Protein AF-A0A447P511-F1 (afdb_monomer)

Foldseek 3Di:
DPPVVVVVLVVLLVVLVPDDPVVCLVPVVSLLVNLVSCVVVVVLVVSVVSLVVSVVPNPDDDDLQSQLLSLLSNLSSCVVVVNLPSSLVSLVSSCVRHDPVPLPSVLSSLQSNLSSCVVVVVPVVSVVSVVVNVVVPDDD

InterPro domains:
  IPR011990 Tetratricopeptide-like helical domain superfamily [G3DSA:1.25.40.10] (55-140)
  IPR011990 Tetratricopeptide-like helical domain superfamily [SSF48452] (61-137)
  IPR041617 MalT-like TPR region [PF17874] (68-136)

pLDDT: mean 86.09, std 13.99, range [44.69, 98.31]

Sequence (140 aa):
MGLFNHSELALLEESLKALPWESLLENPRLVLLQAWLMQSQHRYSEVNTLLARAEQEIKGVMDGTLHAEFNALRAQVAINDGNPEEAERLAKLALDELPLAWFYSRIVATSVHGEVLHCKGDLSQSLSLMQQTEQMGAPS

Structure (mmCIF, N/CA/C/O backbone):
data_AF-A0A447P511-F1
#
_entry.id   AF-A0A447P511-F1
#
loop_
_atom_site.group_PDB
_atom_site.id
_atom_site.type_symbol
_atom_site.label_atom_id
_atom_site.label_alt_id
_atom_site.label_comp_id
_atom_site.label_asym_id
_atom_site.label_entity_id
_atom_site.label_seq_id
_atom_site.pdbx_PDB_ins_code
_atom_site.Cartn_x
_atom_site.Cartn_y
_atom_site.Cartn_z
_atom_site.occupancy
_atom_site.B_iso_or_equiv
_atom_site.auth_seq_id
_atom_site.auth_comp_id
_atom_site.auth_asym_id
_atom_site.auth_atom_id
_atom_site.pdbx_PDB_model_num
ATOM 1 N N . MET A 1 1 ? -0.824 29.799 -3.946 1.00 45.78 1 MET A N 1
ATOM 2 C CA . MET A 1 1 ? -1.650 28.571 -3.960 1.00 45.78 1 MET A CA 1
ATOM 3 C C . MET A 1 1 ? -1.021 27.369 -3.236 1.00 45.78 1 MET A C 1
ATOM 5 O O . MET A 1 1 ? -1.728 26.396 -3.047 1.00 45.78 1 MET A O 1
ATOM 9 N N . GLY A 1 2 ? 0.248 27.398 -2.790 1.00 51.25 2 GLY A N 1
ATOM 10 C CA . GLY A 1 2 ? 0.885 26.232 -2.137 1.00 51.25 2 GLY A CA 1
ATOM 11 C C . GLY A 1 2 ? 0.647 26.067 -0.626 1.00 51.25 2 GLY A C 1
ATOM 12 O O . GLY A 1 2 ? 0.730 24.952 -0.127 1.00 51.25 2 GLY A O 1
ATOM 13 N N . LEU A 1 3 ? 0.321 27.142 0.107 1.00 44.69 3 LEU 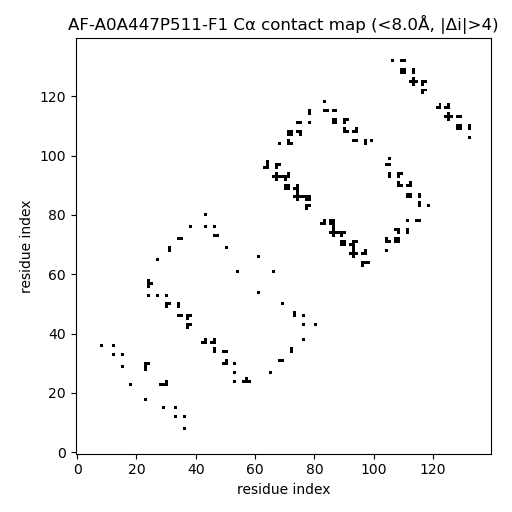A N 1
ATOM 14 C CA . LEU A 1 3 ? 0.162 27.071 1.570 1.00 44.69 3 LEU A CA 1
ATOM 15 C C . LEU A 1 3 ? -1.100 26.307 2.007 1.00 44.69 3 LEU A C 1
ATOM 17 O O . LEU A 1 3 ? -1.064 25.607 3.009 1.00 44.69 3 LEU A O 1
ATOM 21 N N . PHE A 1 4 ? -2.191 26.432 1.243 1.00 48.44 4 PHE A N 1
ATOM 22 C CA . PHE A 1 4 ? -3.500 25.871 1.601 1.00 48.44 4 PHE A CA 1
ATOM 23 C C . PHE A 1 4 ? -3.510 24.333 1.527 1.00 48.44 4 PHE A C 1
ATOM 25 O O . PHE A 1 4 ? -3.971 23.672 2.452 1.00 48.44 4 PHE A O 1
ATOM 32 N N . ASN A 1 5 ? -2.888 23.762 0.485 1.00 60.00 5 ASN A N 1
ATOM 33 C CA . ASN A 1 5 ? -2.759 22.307 0.326 1.00 60.00 5 ASN A CA 1
ATOM 34 C C . ASN A 1 5 ? -1.915 21.671 1.439 1.00 60.00 5 ASN A C 1
ATOM 36 O O . ASN A 1 5 ? -2.236 20.593 1.927 1.00 60.00 5 ASN A O 1
ATOM 40 N N . HIS A 1 6 ? -0.838 22.339 1.865 1.00 64.31 6 HIS A N 1
ATOM 41 C CA . HIS A 1 6 ? 0.023 21.799 2.915 1.00 64.31 6 HIS A CA 1
ATOM 42 C C . HIS A 1 6 ? -0.683 21.782 4.279 1.00 64.31 6 HIS A C 1
ATOM 44 O O . HIS A 1 6 ? -0.571 20.801 5.009 1.00 64.31 6 HIS A O 1
ATOM 50 N N . SER A 1 7 ? -1.464 22.823 4.599 1.00 72.44 7 SER A N 1
ATOM 51 C CA . SER A 1 7 ? -2.249 22.862 5.838 1.00 72.44 7 SER A CA 1
ATOM 52 C C . SER A 1 7 ? -3.368 21.819 5.882 1.00 72.44 7 SER A C 1
ATOM 54 O O . SER A 1 7 ? -3.610 21.243 6.938 1.00 72.44 7 SER A O 1
ATOM 56 N N . GLU A 1 8 ? -4.033 21.541 4.756 1.00 80.75 8 GLU A N 1
ATOM 57 C CA . GLU A 1 8 ? -5.107 20.537 4.697 1.00 80.75 8 GLU A CA 1
ATOM 58 C C . GLU A 1 8 ? -4.568 19.106 4.811 1.00 80.75 8 GLU A C 1
ATOM 60 O O . GLU A 1 8 ? -5.146 18.289 5.527 1.00 80.75 8 GLU A O 1
ATOM 65 N N . LEU A 1 9 ? -3.430 18.810 4.173 1.00 82.94 9 LEU A N 1
ATOM 66 C CA . LEU A 1 9 ? -2.763 17.510 4.291 1.00 82.94 9 LEU A CA 1
ATOM 67 C C . LEU A 1 9 ? -2.248 17.256 5.711 1.00 82.94 9 LEU A C 1
ATOM 69 O O . LEU A 1 9 ? -2.428 16.157 6.234 1.00 82.94 9 LEU A O 1
ATOM 73 N N .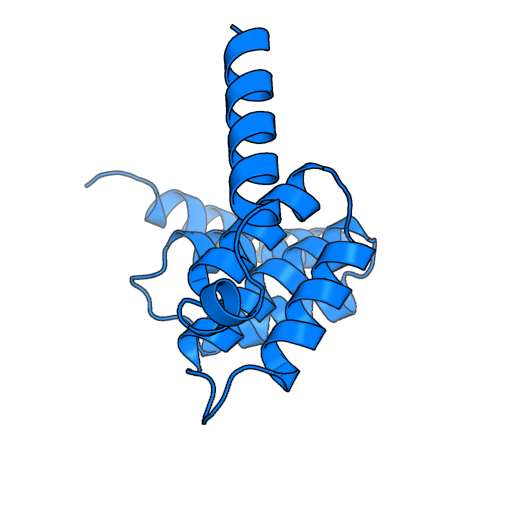 ALA A 1 10 ? -1.657 18.270 6.350 1.00 85.94 10 ALA A N 1
ATOM 74 C CA . ALA A 1 10 ? -1.214 18.175 7.738 1.00 85.94 10 ALA A CA 1
ATOM 75 C C . ALA A 1 10 ? -2.395 17.916 8.685 1.00 85.94 10 ALA A C 1
ATOM 77 O O . ALA A 1 10 ? -2.336 17.004 9.507 1.00 85.94 10 ALA A O 1
ATOM 78 N N . LEU A 1 11 ? -3.499 18.653 8.515 1.00 88.81 11 LEU A N 1
ATOM 79 C CA . LEU A 1 11 ? -4.712 18.460 9.307 1.00 88.81 11 LEU A CA 1
ATOM 80 C C . LEU A 1 11 ? -5.318 17.066 9.098 1.00 88.81 11 LEU A C 1
ATOM 82 O O . LEU A 1 11 ? -5.771 16.439 10.057 1.00 88.81 11 LEU A O 1
ATOM 86 N N . LEU A 1 12 ? -5.329 16.563 7.861 1.00 89.31 12 LEU A N 1
ATOM 87 C CA . LEU A 1 12 ? -5.799 15.214 7.557 1.00 89.31 12 LEU A CA 1
ATOM 88 C C . LEU A 1 12 ? -4.916 14.151 8.222 1.00 89.31 12 LEU A C 1
ATOM 90 O O . LEU A 1 12 ? -5.436 13.210 8.820 1.00 89.31 12 LEU A O 1
ATOM 94 N N . GLU A 1 13 ? -3.594 14.303 8.156 1.00 90.25 13 GLU A N 1
ATOM 95 C CA . GLU A 1 13 ? -2.664 13.384 8.809 1.00 90.25 13 GLU A CA 1
ATOM 96 C C . GLU A 1 13 ? -2.832 13.396 10.335 1.00 90.25 13 GLU A C 1
ATOM 98 O O . GLU A 1 13 ? -2.888 12.330 10.950 1.00 90.25 13 GLU A O 1
ATOM 103 N N . GLU A 1 14 ? -2.954 14.574 10.949 1.00 92.44 14 GLU A N 1
ATOM 104 C CA . GLU A 1 14 ? -3.250 14.717 12.380 1.00 92.44 14 GLU A CA 1
ATOM 105 C C . GLU A 1 14 ? -4.584 14.064 12.748 1.00 92.44 14 GLU A C 1
ATOM 107 O O . GLU A 1 14 ? -4.660 13.326 13.730 1.00 92.44 14 GLU A O 1
ATOM 112 N N . SER A 1 15 ? -5.614 14.266 11.924 1.00 92.50 15 SER A N 1
ATOM 113 C CA . SER A 1 15 ? -6.934 13.665 12.126 1.00 92.50 15 SER A CA 1
ATOM 114 C C . SER A 1 15 ? -6.868 12.139 12.078 1.00 92.50 15 SER A C 1
ATOM 116 O O . SER A 1 15 ? -7.415 11.482 12.957 1.00 92.50 15 SER A O 1
ATOM 118 N N . LEU A 1 16 ? -6.158 11.561 11.102 1.00 92.81 16 LEU A N 1
ATOM 119 C CA . LEU A 1 16 ? -5.979 10.109 10.992 1.00 92.81 16 LEU A CA 1
ATOM 120 C C . LEU A 1 16 ? -5.149 9.542 12.149 1.00 92.81 16 LEU A C 1
ATOM 122 O O . LEU A 1 16 ? -5.464 8.470 12.656 1.00 92.81 16 LEU A O 1
ATOM 126 N N . LYS A 1 17 ? -4.117 10.265 12.599 1.00 91.00 17 LYS A N 1
ATOM 127 C CA . LYS A 1 17 ? -3.300 9.885 13.764 1.00 91.00 17 LYS A CA 1
ATOM 128 C C . LYS A 1 17 ? -4.074 9.933 15.082 1.00 91.00 17 LYS A C 1
ATOM 130 O O . LYS A 1 17 ? -3.719 9.210 16.007 1.00 91.00 17 LYS A O 1
ATOM 135 N N . ALA A 1 18 ? -5.089 10.789 15.182 1.00 94.19 18 ALA A N 1
ATOM 136 C CA . ALA A 1 18 ? -5.924 10.915 16.373 1.00 94.19 18 ALA A CA 1
ATOM 137 C C . ALA A 1 18 ? -6.984 9.805 16.490 1.00 94.19 18 ALA A C 1
ATOM 139 O O . ALA A 1 18 ? -7.552 9.619 17.569 1.00 94.19 18 ALA A O 1
ATOM 140 N N . LEU A 1 19 ? -7.265 9.075 15.405 1.00 94.00 19 LEU A N 1
ATOM 141 C CA . LEU A 1 19 ? -8.205 7.959 15.430 1.00 94.00 19 LEU A CA 1
ATOM 142 C C . LEU A 1 19 ? -7.617 6.765 16.202 1.00 94.00 19 LEU A C 1
ATOM 144 O O . LEU A 1 19 ? -6.438 6.442 16.029 1.00 94.00 19 LEU A O 1
ATOM 148 N N . PRO A 1 20 ? -8.428 6.059 17.013 1.00 95.12 20 PRO A N 1
ATOM 149 C CA . PRO A 1 20 ? -8.029 4.779 17.583 1.00 95.12 20 PRO A CA 1
ATOM 150 C C . PRO A 1 20 ? -7.648 3.786 16.485 1.00 95.12 20 PRO A C 1
ATOM 152 O O . PRO A 1 20 ? -8.259 3.752 15.413 1.00 95.12 20 PRO A O 1
ATOM 155 N N . TRP A 1 21 ? -6.664 2.936 16.770 1.00 94.00 21 TRP A N 1
ATOM 156 C CA . TRP A 1 21 ? -6.211 1.921 15.820 1.00 94.00 21 TRP A CA 1
ATOM 157 C C . TRP A 1 21 ? -7.338 0.959 15.423 1.00 94.00 21 TRP A C 1
ATOM 159 O O . TRP A 1 21 ? -7.474 0.589 14.262 1.00 94.00 21 TRP A O 1
ATOM 169 N N . GLU A 1 22 ? -8.213 0.623 16.363 1.00 93.25 22 GLU A N 1
ATOM 170 C CA . GLU A 1 22 ? -9.369 -0.235 16.134 1.00 93.25 22 GLU A CA 1
ATOM 171 C C . GLU A 1 22 ? -10.322 0.370 15.094 1.00 93.25 22 GLU A C 1
ATOM 173 O O . GLU A 1 22 ? -10.820 -0.347 14.230 1.00 93.25 22 GLU A O 1
ATOM 178 N N . SER A 1 23 ? -10.507 1.694 15.102 1.00 92.62 23 SER A N 1
ATOM 179 C CA . SER A 1 23 ? -11.337 2.399 14.117 1.00 92.62 23 SER A CA 1
ATOM 180 C C . SER A 1 23 ? -10.729 2.375 12.711 1.00 92.62 23 SER A C 1
ATOM 182 O O . SER A 1 23 ? -11.459 2.325 11.721 1.00 92.62 23 SER A O 1
ATOM 184 N N . LEU A 1 24 ? -9.396 2.381 12.608 1.00 92.19 24 LEU A N 1
ATOM 185 C CA . LEU A 1 24 ? -8.687 2.196 11.338 1.00 92.19 24 LEU A CA 1
ATOM 186 C C . LEU A 1 24 ? -8.892 0.773 10.794 1.00 92.19 24 LEU A C 1
ATOM 188 O O . LEU A 1 24 ? -9.097 0.602 9.595 1.00 92.19 24 LEU A O 1
ATOM 192 N N . LEU A 1 25 ? -8.892 -0.241 11.662 1.00 91.12 25 LEU A N 1
ATOM 193 C CA . LEU A 1 25 ? -9.127 -1.635 11.268 1.00 91.12 25 LEU A CA 1
ATOM 194 C C . LEU A 1 25 ? -10.590 -1.919 10.896 1.00 91.12 25 LEU A C 1
ATOM 196 O O . LEU A 1 25 ? -10.844 -2.729 10.007 1.00 91.12 25 LEU A O 1
ATOM 200 N N . GLU A 1 26 ? -11.551 -1.256 11.545 1.00 90.50 26 GLU A N 1
ATOM 201 C CA . GLU A 1 26 ? -12.979 -1.338 11.197 1.00 90.50 26 GLU A CA 1
ATOM 202 C C . GLU A 1 26 ? -13.280 -0.737 9.818 1.00 90.50 26 GLU A C 1
ATOM 204 O O . GLU A 1 26 ? -14.223 -1.159 9.145 1.00 90.50 26 GLU A O 1
ATOM 209 N N . ASN A 1 27 ? -12.464 0.221 9.372 1.00 90.44 27 ASN A N 1
ATOM 210 C CA . ASN A 1 27 ? -12.543 0.792 8.035 1.00 90.44 27 ASN A CA 1
ATOM 211 C C . ASN A 1 27 ? -11.156 0.837 7.369 1.00 90.44 27 ASN A C 1
ATOM 213 O O . ASN A 1 27 ? -10.520 1.896 7.336 1.00 90.44 27 ASN A O 1
ATOM 217 N N . PRO A 1 28 ? -10.704 -0.276 6.759 1.00 88.38 28 PRO A N 1
ATOM 218 C CA . PRO A 1 28 ? -9.365 -0.385 6.175 1.00 88.38 28 PRO A CA 1
ATOM 219 C C . PRO A 1 28 ? -9.042 0.628 5.066 1.00 88.38 28 PRO A C 1
ATOM 221 O O . PRO A 1 28 ? -7.875 0.838 4.738 1.00 88.38 28 PRO A O 1
ATOM 224 N N . ARG A 1 29 ? -10.043 1.322 4.504 1.00 89.56 29 ARG A N 1
ATOM 225 C CA . ARG A 1 29 ? -9.800 2.446 3.585 1.00 89.56 29 ARG A CA 1
ATOM 226 C C . ARG A 1 29 ? -9.105 3.622 4.272 1.00 89.56 29 ARG A C 1
ATOM 228 O O . ARG A 1 29 ? -8.373 4.356 3.616 1.00 89.56 29 ARG A O 1
ATOM 235 N N . LEU A 1 30 ? -9.300 3.796 5.580 1.00 93.81 30 LEU A N 1
ATOM 236 C CA . LEU A 1 30 ? -8.582 4.797 6.370 1.00 93.81 30 LEU A CA 1
ATOM 237 C C . LEU A 1 30 ? -7.097 4.440 6.504 1.00 93.81 30 LEU A C 1
ATOM 239 O O . LEU A 1 30 ? -6.254 5.331 6.421 1.00 93.81 30 LEU A O 1
ATOM 243 N N . VAL A 1 31 ? -6.773 3.146 6.620 1.00 95.06 31 VAL A N 1
ATOM 244 C CA . VAL A 1 31 ? -5.384 2.659 6.572 1.00 95.06 31 VAL A CA 1
ATOM 245 C C . VAL A 1 31 ? -4.759 2.984 5.217 1.00 95.06 31 VAL A C 1
ATOM 247 O O . VAL A 1 31 ? -3.663 3.539 5.175 1.00 95.06 31 VAL A O 1
ATOM 250 N N . LEU A 1 32 ? -5.464 2.704 4.113 1.00 93.75 32 LEU A N 1
ATOM 251 C CA . LEU A 1 32 ? -4.998 3.060 2.767 1.00 93.75 32 LEU A CA 1
ATOM 252 C C . LEU A 1 32 ? -4.748 4.559 2.628 1.00 93.75 32 LEU A C 1
ATOM 254 O O . LEU A 1 32 ? -3.693 4.957 2.146 1.00 93.75 32 LEU A O 1
ATOM 258 N N . LEU A 1 33 ? -5.690 5.396 3.066 1.00 94.19 33 LEU A N 1
ATOM 259 C CA . LEU A 1 33 ? -5.549 6.849 2.996 1.00 94.19 33 LEU A CA 1
ATOM 260 C C . LEU A 1 33 ? -4.321 7.337 3.777 1.00 94.19 33 LEU A C 1
ATOM 262 O O . LEU A 1 33 ? -3.544 8.144 3.269 1.00 94.19 33 LEU A O 1
ATOM 266 N N . GLN A 1 34 ? -4.113 6.812 4.985 1.00 95.56 34 GLN A N 1
ATOM 267 C CA . GLN A 1 34 ? -2.937 7.125 5.792 1.00 95.56 34 GLN A CA 1
ATOM 268 C C . GLN A 1 34 ? -1.640 6.683 5.102 1.00 95.56 34 GLN A C 1
ATOM 270 O O . GLN A 1 34 ? -0.659 7.426 5.084 1.00 95.56 34 GLN A O 1
ATOM 275 N N . ALA A 1 35 ? -1.642 5.499 4.497 1.00 95.88 35 ALA A N 1
ATOM 276 C CA . ALA A 1 35 ? -0.498 4.960 3.784 1.00 95.88 35 ALA A CA 1
ATOM 277 C C . ALA A 1 35 ? -0.166 5.780 2.517 1.00 95.88 35 ALA A C 1
ATOM 279 O O . ALA A 1 35 ? 1.003 6.069 2.266 1.00 95.88 35 ALA A O 1
ATOM 280 N N . TRP A 1 36 ? -1.169 6.249 1.767 1.00 93.94 36 TRP A N 1
ATOM 281 C CA . TRP A 1 36 ? -0.967 7.165 0.636 1.00 93.94 36 TRP A CA 1
ATOM 282 C C . TRP A 1 36 ? -0.347 8.499 1.069 1.00 93.94 36 TRP A C 1
ATOM 284 O O . TRP A 1 36 ? 0.584 8.975 0.420 1.00 93.94 36 TRP A O 1
ATOM 294 N N . LEU A 1 37 ? -0.789 9.070 2.195 1.00 93.62 37 LEU A N 1
ATOM 295 C CA . LEU A 1 37 ? -0.202 10.297 2.752 1.00 93.62 37 LEU A CA 1
ATOM 296 C C . LEU A 1 37 ? 1.253 10.110 3.192 1.00 93.62 37 LEU A C 1
ATOM 298 O O . LEU A 1 37 ? 2.070 11.020 3.054 1.00 93.62 37 LEU A O 1
ATOM 302 N N . MET A 1 38 ? 1.591 8.941 3.739 1.00 94.12 38 MET A N 1
ATOM 303 C CA . MET A 1 38 ? 2.973 8.605 4.085 1.00 94.12 38 MET A CA 1
ATOM 304 C C . MET A 1 38 ? 3.830 8.445 2.822 1.00 94.12 38 MET A C 1
ATOM 306 O O . MET A 1 38 ? 4.938 8.983 2.759 1.00 94.12 38 MET A O 1
ATOM 310 N N . GLN A 1 39 ? 3.314 7.760 1.796 1.00 93.75 39 GLN A N 1
ATOM 311 C CA . GLN A 1 39 ? 4.009 7.568 0.522 1.00 93.75 39 GLN A CA 1
ATOM 312 C C . GLN A 1 39 ? 4.303 8.904 -0.170 1.00 93.75 39 GLN A C 1
ATOM 314 O O . GLN A 1 39 ? 5.436 9.107 -0.611 1.00 93.75 39 GLN A O 1
ATOM 319 N N . SER A 1 40 ? 3.348 9.842 -0.187 1.00 90.69 40 SER A N 1
ATOM 320 C CA . SER A 1 40 ? 3.543 11.164 -0.801 1.00 90.69 40 SER A CA 1
ATOM 321 C C . SER A 1 40 ? 4.594 12.016 -0.079 1.00 90.69 40 SER A C 1
ATOM 323 O O . SER A 1 40 ? 5.079 13.000 -0.627 1.00 90.69 40 SER A O 1
ATOM 325 N N . GLN A 1 41 ? 4.939 11.648 1.157 1.00 91.56 41 GLN A N 1
ATOM 326 C CA . GLN A 1 41 ? 5.976 12.273 1.980 1.00 91.56 41 GLN A CA 1
ATOM 327 C C . GLN A 1 41 ? 7.283 11.461 1.999 1.00 91.56 41 GLN A C 1
ATOM 329 O O . GLN A 1 41 ? 8.134 11.683 2.857 1.00 91.56 41 GLN A O 1
ATOM 334 N N . HIS A 1 42 ? 7.445 10.507 1.077 1.00 92.81 42 HIS A N 1
ATOM 335 C CA . HIS A 1 42 ? 8.617 9.634 0.956 1.00 92.81 42 HIS A CA 1
ATOM 336 C C . HIS A 1 42 ? 8.881 8.719 2.170 1.00 92.81 42 HIS A C 1
ATOM 338 O O . HIS A 1 42 ? 9.984 8.206 2.349 1.00 92.81 42 HIS A O 1
ATOM 344 N N . ARG A 1 43 ? 7.865 8.465 3.006 1.00 94.38 43 ARG A N 1
ATOM 345 C CA . ARG A 1 43 ? 7.963 7.628 4.219 1.00 94.38 43 ARG A CA 1
ATOM 346 C C . ARG A 1 43 ? 7.693 6.151 3.917 1.00 94.38 43 ARG A C 1
ATOM 348 O O . ARG A 1 43 ? 6.817 5.518 4.498 1.00 94.38 43 ARG A O 1
ATOM 355 N N . TYR A 1 44 ? 8.445 5.598 2.973 1.00 94.69 44 TYR A N 1
ATOM 356 C CA . TYR A 1 44 ? 8.233 4.270 2.383 1.00 94.69 44 TYR A CA 1
ATOM 357 C C . TYR A 1 44 ? 8.273 3.107 3.386 1.00 94.69 44 TYR A C 1
ATOM 359 O O . TYR A 1 44 ? 7.412 2.226 3.366 1.00 94.69 44 TYR A O 1
ATOM 367 N N . SER A 1 45 ? 9.238 3.113 4.306 1.00 92.56 45 SER A N 1
ATOM 368 C CA . SER A 1 45 ? 9.360 2.082 5.346 1.00 92.56 45 SER A CA 1
ATOM 369 C C . SER A 1 45 ? 8.163 2.076 6.304 1.00 92.56 45 SER A C 1
ATOM 371 O O . SER A 1 45 ? 7.689 1.011 6.712 1.00 92.56 45 SER A O 1
ATOM 373 N N . GLU A 1 46 ? 7.629 3.257 6.622 1.00 96.00 46 GLU A N 1
ATOM 374 C CA . GLU A 1 46 ? 6.448 3.412 7.470 1.00 96.00 46 GLU A CA 1
ATOM 375 C C . GLU A 1 46 ? 5.183 2.929 6.761 1.00 96.00 46 GLU A C 1
ATOM 377 O O . GLU A 1 46 ? 4.367 2.262 7.394 1.00 96.00 46 GLU A O 1
ATOM 382 N N . VAL A 1 47 ? 5.060 3.160 5.447 1.00 97.06 47 VAL A N 1
ATOM 383 C CA . VAL A 1 47 ? 3.970 2.598 4.631 1.00 97.06 47 VAL A CA 1
ATOM 384 C C . VAL A 1 47 ? 3.947 1.078 4.742 1.00 97.06 47 VAL A C 1
ATOM 386 O O . VAL A 1 47 ? 2.926 0.498 5.106 1.00 97.06 47 VAL A O 1
ATOM 389 N N . ASN A 1 48 ? 5.080 0.422 4.483 1.00 95.19 48 ASN A N 1
ATOM 390 C CA . ASN A 1 48 ? 5.158 -1.038 4.537 1.00 95.19 48 ASN A CA 1
ATOM 391 C C . ASN A 1 48 ? 4.830 -1.581 5.933 1.00 95.19 48 ASN A C 1
ATOM 393 O O . ASN A 1 48 ? 4.098 -2.564 6.051 1.00 95.19 48 ASN A O 1
ATOM 397 N N . THR A 1 49 ? 5.315 -0.908 6.979 1.00 96.44 49 THR A N 1
ATOM 398 C CA . THR A 1 49 ? 5.032 -1.269 8.375 1.00 96.44 49 THR A CA 1
ATOM 399 C C . THR A 1 49 ? 3.544 -1.133 8.704 1.00 96.44 49 THR A C 1
ATOM 401 O O . THR A 1 49 ? 2.957 -2.050 9.277 1.00 96.44 49 THR A O 1
ATOM 404 N N . LEU A 1 50 ? 2.916 -0.021 8.311 1.00 96.56 50 LEU A N 1
ATOM 405 C CA . LEU A 1 50 ? 1.494 0.239 8.532 1.00 96.56 50 LEU A CA 1
ATOM 406 C C . LEU A 1 50 ? 0.619 -0.808 7.833 1.00 96.56 50 LEU A C 1
ATOM 408 O O . LEU A 1 50 ? -0.264 -1.387 8.464 1.00 96.56 50 LEU A O 1
ATOM 412 N N . LEU A 1 51 ? 0.887 -1.079 6.551 1.00 96.31 51 LEU A N 1
ATOM 413 C CA . LEU A 1 51 ? 0.115 -2.045 5.768 1.00 96.31 51 LEU A CA 1
ATOM 414 C C . LEU A 1 51 ? 0.291 -3.472 6.297 1.00 96.31 51 LEU A C 1
ATOM 416 O O . LEU A 1 51 ? -0.694 -4.187 6.442 1.00 96.31 51 LEU A O 1
ATOM 420 N N . ALA A 1 52 ? 1.520 -3.879 6.639 1.00 95.12 52 ALA A N 1
ATOM 421 C CA . ALA A 1 52 ? 1.777 -5.203 7.210 1.00 95.12 52 ALA A CA 1
ATOM 422 C C . ALA A 1 52 ? 1.070 -5.392 8.560 1.00 95.12 52 ALA A C 1
ATOM 424 O O . ALA A 1 52 ? 0.493 -6.446 8.817 1.00 95.12 52 ALA A O 1
ATOM 425 N N . ARG A 1 53 ? 1.071 -4.357 9.408 1.00 95.38 53 ARG A N 1
ATOM 426 C CA . ARG A 1 53 ? 0.342 -4.375 10.677 1.00 95.38 53 ARG A CA 1
ATOM 427 C C . ARG A 1 53 ? -1.167 -4.498 10.457 1.00 95.38 53 ARG A C 1
ATOM 429 O O . ARG A 1 53 ? -1.813 -5.307 11.115 1.00 95.38 53 ARG A O 1
ATOM 436 N N . ALA A 1 54 ? -1.729 -3.728 9.527 1.00 93.88 54 ALA A N 1
ATOM 437 C CA . ALA A 1 54 ? -3.151 -3.806 9.212 1.00 93.88 54 ALA A CA 1
ATOM 438 C C . ALA A 1 54 ? -3.548 -5.195 8.692 1.00 93.88 54 ALA A C 1
ATOM 440 O O . ALA A 1 54 ? -4.517 -5.761 9.179 1.00 93.88 54 ALA A O 1
ATOM 441 N N . GLU A 1 55 ? -2.775 -5.793 7.783 1.00 92.75 55 GLU A N 1
ATOM 442 C CA . GLU A 1 55 ? -3.035 -7.158 7.294 1.00 92.75 55 GLU A CA 1
ATOM 443 C C . GLU A 1 55 ? -3.030 -8.210 8.410 1.00 92.75 55 GLU A C 1
ATOM 445 O O . GLU A 1 55 ? -3.807 -9.159 8.362 1.00 92.75 55 GLU A O 1
ATOM 450 N N . GLN A 1 56 ? -2.169 -8.046 9.417 1.00 92.19 56 GLN A N 1
ATOM 451 C CA . GLN A 1 56 ? -2.091 -8.964 10.557 1.00 92.19 56 GLN A CA 1
ATOM 452 C C . GLN A 1 56 ? -3.248 -8.793 11.546 1.00 92.19 56 GLN A C 1
ATOM 454 O O . GLN A 1 56 ? -3.658 -9.765 12.180 1.00 92.19 56 GLN A O 1
ATOM 459 N N . GLU A 1 57 ? -3.737 -7.565 11.722 1.00 93.25 57 GLU A N 1
ATOM 460 C CA . GLU A 1 57 ? -4.689 -7.223 12.783 1.00 93.25 57 GLU A CA 1
ATOM 461 C C . GLU A 1 57 ? -6.142 -7.064 12.301 1.00 93.25 57 GLU A C 1
ATOM 463 O O . GLU A 1 57 ? -7.062 -7.103 13.126 1.00 93.25 57 GLU A O 1
ATOM 468 N N . ILE A 1 58 ? -6.387 -6.926 10.990 1.00 89.31 58 ILE A N 1
ATOM 469 C CA . ILE A 1 58 ? -7.740 -6.972 10.419 1.00 89.31 58 ILE A CA 1
ATOM 470 C C . ILE A 1 58 ? -8.372 -8.322 10.775 1.00 89.31 58 ILE A C 1
ATOM 472 O O . ILE A 1 58 ? -7.871 -9.395 10.442 1.00 89.31 58 ILE A O 1
ATOM 476 N N . LYS A 1 59 ? -9.507 -8.273 11.477 1.00 81.00 59 LYS A N 1
ATOM 477 C CA . LYS A 1 59 ? -10.239 -9.473 11.888 1.00 81.00 59 LYS A CA 1
ATOM 478 C C . LYS A 1 59 ? -11.040 -10.028 10.712 1.00 81.00 59 LYS A C 1
ATOM 480 O O . LYS A 1 59 ? -11.858 -9.320 10.133 1.00 81.00 59 LYS A O 1
ATOM 485 N N . GLY A 1 60 ? -10.888 -11.323 10.447 1.00 77.06 60 GLY A N 1
ATOM 486 C CA . GLY A 1 60 ? -11.621 -12.029 9.393 1.00 77.06 60 GLY A CA 1
ATOM 487 C C . GLY A 1 60 ? -10.801 -12.209 8.117 1.00 77.06 60 GLY A C 1
ATOM 488 O O . GLY A 1 60 ? -9.596 -11.984 8.102 1.00 77.06 60 GLY A O 1
ATOM 489 N N . VAL A 1 61 ? -11.453 -12.677 7.051 1.00 73.25 61 VAL A N 1
ATOM 490 C CA . VAL A 1 61 ? -10.808 -12.811 5.739 1.00 73.25 61 VAL A CA 1
ATOM 491 C C . VAL A 1 61 ? -10.738 -11.427 5.111 1.00 73.25 61 VAL A C 1
ATOM 493 O O . VAL A 1 61 ? -11.770 -10.791 4.902 1.00 73.25 61 VAL A O 1
ATOM 496 N N . MET A 1 62 ? -9.523 -10.968 4.827 1.00 79.44 62 MET A N 1
ATOM 497 C CA . MET A 1 62 ? -9.306 -9.741 4.074 1.00 79.44 62 MET A CA 1
ATOM 498 C C . MET A 1 62 ? -9.929 -9.891 2.683 1.00 79.44 62 MET A C 1
ATOM 500 O O . MET A 1 62 ? -9.712 -10.894 2.004 1.00 79.44 62 MET A O 1
ATOM 504 N N . ASP A 1 63 ? -10.722 -8.905 2.275 1.00 84.75 63 ASP A N 1
ATOM 505 C CA . ASP A 1 63 ? -11.259 -8.841 0.918 1.00 84.75 63 ASP A CA 1
ATOM 506 C C . ASP A 1 63 ? -10.096 -8.808 -0.089 1.00 84.75 63 ASP A C 1
ATOM 508 O O . ASP A 1 63 ? -9.171 -8.006 0.068 1.00 84.75 63 ASP A O 1
ATOM 512 N N . GLY A 1 64 ? -10.146 -9.659 -1.120 1.00 88.69 64 GLY A N 1
ATOM 513 C CA . GLY A 1 64 ? -9.131 -9.694 -2.180 1.00 88.69 64 GLY A CA 1
ATOM 514 C C . GLY A 1 64 ? -8.972 -8.330 -2.851 1.00 88.69 64 GLY A C 1
ATOM 515 O O . GLY A 1 64 ? -7.862 -7.881 -3.108 1.00 88.69 64 GLY A O 1
ATOM 516 N N . THR A 1 65 ? -10.067 -7.575 -2.984 1.00 91.62 65 THR A N 1
ATOM 517 C CA . THR A 1 65 ? -10.013 -6.200 -3.498 1.00 91.62 65 THR A CA 1
ATOM 518 C C . THR A 1 65 ? -9.125 -5.302 -2.638 1.00 91.62 65 THR A C 1
ATOM 520 O O . THR A 1 65 ? -8.267 -4.593 -3.159 1.00 91.62 65 THR A O 1
ATOM 523 N N . LEU A 1 66 ? -9.302 -5.343 -1.315 1.00 90.88 66 LEU A N 1
ATOM 524 C CA . LEU A 1 66 ? -8.516 -4.541 -0.379 1.00 90.88 66 LEU A CA 1
ATOM 525 C C . LEU A 1 66 ? -7.040 -4.958 -0.400 1.00 90.88 66 LEU A C 1
ATOM 527 O O . LEU A 1 66 ? -6.154 -4.105 -0.355 1.00 90.88 66 LEU A O 1
ATOM 531 N N . HIS A 1 67 ? -6.771 -6.262 -0.492 1.00 93.62 67 HIS A N 1
ATOM 532 C CA . HIS A 1 67 ? -5.407 -6.773 -0.603 1.00 93.62 67 HIS A CA 1
ATOM 533 C C . HIS A 1 67 ? -4.741 -6.306 -1.906 1.00 93.62 67 HIS A C 1
ATOM 535 O O . HIS A 1 67 ? -3.585 -5.881 -1.906 1.00 93.62 67 HIS A O 1
ATOM 541 N N . ALA A 1 68 ? -5.492 -6.271 -3.004 1.00 95.69 68 ALA A N 1
ATOM 542 C CA . ALA A 1 68 ? -5.033 -5.750 -4.281 1.00 95.69 68 ALA A CA 1
ATOM 543 C C . ALA A 1 68 ? -4.732 -4.237 -4.230 1.00 95.69 68 ALA A C 1
ATOM 545 O O . ALA A 1 68 ? -3.734 -3.788 -4.794 1.00 95.69 68 ALA A O 1
ATOM 546 N N . GLU A 1 69 ? -5.526 -3.445 -3.500 1.00 96.06 69 GLU A N 1
ATOM 547 C CA . GLU A 1 69 ? -5.226 -2.026 -3.252 1.00 96.06 69 GLU A CA 1
ATOM 548 C C . GLU A 1 69 ? -3.944 -1.837 -2.423 1.00 96.06 69 GLU A C 1
ATOM 550 O O . GLU A 1 69 ? -3.130 -0.962 -2.733 1.00 96.06 69 GLU A O 1
ATOM 555 N N . PHE A 1 70 ? -3.718 -2.682 -1.411 1.00 96.25 70 PHE A N 1
ATOM 556 C CA . PHE A 1 70 ? -2.468 -2.685 -0.642 1.00 96.25 70 PHE A CA 1
ATOM 557 C C . PHE A 1 70 ? -1.279 -3.016 -1.548 1.00 96.25 70 PHE A C 1
ATOM 559 O O . PHE A 1 70 ? -0.249 -2.341 -1.488 1.00 96.25 70 PHE A O 1
ATOM 566 N N . ASN A 1 71 ? -1.428 -4.011 -2.425 1.00 97.62 71 ASN A N 1
ATOM 567 C CA . ASN A 1 71 ? -0.398 -4.394 -3.385 1.00 97.62 71 ASN A CA 1
ATOM 568 C C . ASN A 1 71 ? -0.095 -3.270 -4.385 1.00 97.62 71 ASN A C 1
ATOM 570 O O . ASN A 1 71 ? 1.078 -3.019 -4.649 1.00 97.62 71 ASN A O 1
ATOM 574 N N . ALA A 1 72 ? -1.097 -2.531 -4.872 1.00 97.81 72 ALA A N 1
ATOM 575 C CA . ALA A 1 72 ? -0.873 -1.381 -5.753 1.00 97.81 72 ALA A CA 1
ATOM 576 C C . ALA A 1 72 ? -0.026 -0.287 -5.075 1.00 97.81 72 ALA A C 1
ATOM 578 O O . ALA A 1 72 ? 0.926 0.225 -5.666 1.00 97.81 72 ALA A O 1
ATOM 579 N N . LEU A 1 73 ? -0.319 0.037 -3.811 1.00 97.62 73 LEU A N 1
ATOM 580 C CA . LEU A 1 73 ? 0.470 1.008 -3.050 1.00 97.62 73 LEU A CA 1
ATOM 581 C C . LEU A 1 73 ? 1.882 0.487 -2.742 1.00 97.62 73 LEU A C 1
ATOM 583 O O . LEU A 1 73 ? 2.859 1.214 -2.919 1.00 97.62 73 LEU A O 1
ATOM 587 N N . ARG A 1 74 ? 2.022 -0.777 -2.331 1.00 98.12 74 ARG A N 1
ATOM 588 C CA . ARG A 1 74 ? 3.344 -1.384 -2.112 1.00 98.12 74 ARG A CA 1
ATOM 589 C C . ARG A 1 74 ? 4.174 -1.421 -3.393 1.00 98.12 74 ARG A C 1
ATOM 591 O O . ARG A 1 74 ? 5.378 -1.208 -3.321 1.00 98.12 74 ARG A O 1
ATOM 598 N N . ALA A 1 75 ? 3.547 -1.628 -4.552 1.00 98.12 75 ALA A N 1
ATOM 599 C CA . ALA A 1 75 ? 4.221 -1.565 -5.843 1.00 98.12 75 ALA A CA 1
ATOM 600 C C . ALA A 1 75 ? 4.804 -0.165 -6.090 1.00 98.12 75 ALA A C 1
ATOM 602 O O . ALA A 1 75 ? 5.980 -0.038 -6.430 1.00 98.12 75 ALA A O 1
ATOM 603 N N . GLN A 1 76 ? 4.015 0.885 -5.835 1.00 97.44 76 GLN A N 1
ATOM 604 C CA . GLN A 1 76 ? 4.476 2.272 -5.942 1.00 97.44 76 GLN A CA 1
ATOM 605 C C . GLN A 1 76 ? 5.610 2.588 -4.959 1.00 97.44 76 GLN A C 1
ATOM 607 O O . GLN A 1 76 ? 6.550 3.308 -5.291 1.00 97.44 76 GLN A O 1
ATOM 612 N N . VAL A 1 77 ? 5.533 2.061 -3.737 1.00 97.50 77 VAL A N 1
ATOM 613 C CA . VAL A 1 77 ? 6.607 2.203 -2.752 1.00 97.50 77 VAL A CA 1
ATOM 614 C C . VAL A 1 77 ? 7.876 1.494 -3.225 1.00 97.50 77 VAL A C 1
ATOM 616 O O . VAL A 1 77 ? 8.943 2.094 -3.188 1.00 97.50 77 VAL A O 1
ATOM 619 N N . ALA A 1 78 ? 7.767 0.258 -3.711 1.00 96.69 78 ALA A N 1
ATOM 620 C CA . ALA A 1 78 ? 8.904 -0.533 -4.164 1.00 96.69 78 ALA A CA 1
ATOM 621 C C . ALA A 1 78 ? 9.626 0.108 -5.358 1.00 96.69 78 ALA A C 1
ATOM 623 O O . ALA A 1 78 ? 10.854 0.158 -5.353 1.00 96.69 78 ALA A O 1
ATOM 624 N N . ILE A 1 79 ? 8.901 0.652 -6.346 1.00 95.06 79 ILE A N 1
ATOM 625 C CA . ILE A 1 79 ? 9.550 1.337 -7.477 1.00 95.06 79 ILE A CA 1
ATOM 626 C C . ILE A 1 79 ? 10.268 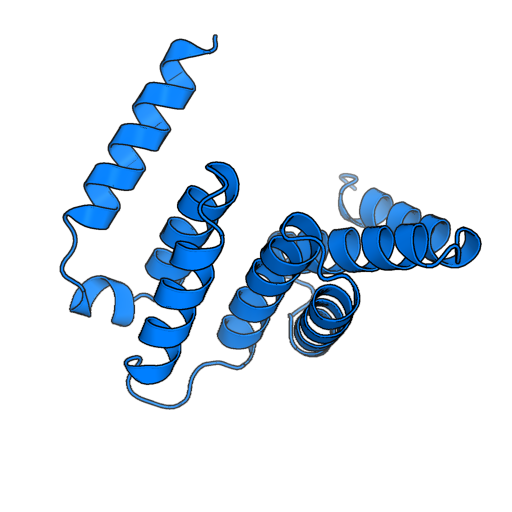2.608 -7.013 1.00 95.06 79 ILE A C 1
ATOM 628 O O . ILE A 1 79 ? 11.414 2.842 -7.395 1.00 95.06 79 ILE A O 1
ATOM 632 N N . ASN A 1 80 ? 9.646 3.372 -6.111 1.00 92.94 80 ASN A N 1
ATOM 633 C CA . ASN A 1 80 ? 10.236 4.587 -5.556 1.00 92.94 80 ASN A CA 1
ATOM 634 C C . ASN A 1 80 ? 11.449 4.312 -4.651 1.00 92.94 80 ASN A C 1
ATOM 636 O O . ASN A 1 80 ? 12.309 5.179 -4.511 1.00 92.94 80 ASN A O 1
ATOM 640 N N . ASP A 1 81 ? 11.510 3.128 -4.041 1.00 92.50 81 ASP A N 1
ATOM 641 C CA . ASP A 1 81 ? 12.624 2.652 -3.212 1.00 92.50 81 ASP A CA 1
ATOM 642 C C . ASP A 1 81 ? 13.713 1.934 -4.039 1.00 92.50 81 ASP A C 1
ATOM 644 O O . ASP A 1 81 ? 14.677 1.400 -3.495 1.00 92.50 81 ASP A O 1
ATOM 648 N N . GLY A 1 82 ? 13.587 1.917 -5.373 1.00 91.75 82 GLY A N 1
ATOM 649 C CA . GLY A 1 82 ? 14.586 1.339 -6.275 1.00 91.75 82 GLY A CA 1
ATOM 650 C C . GLY A 1 82 ? 14.545 -0.187 -6.379 1.00 91.75 82 GLY A C 1
ATOM 651 O O . GLY A 1 82 ? 15.540 -0.798 -6.766 1.00 91.75 82 GLY A O 1
ATOM 652 N N . ASN A 1 83 ? 13.406 -0.809 -6.066 1.00 95.00 83 ASN A N 1
ATOM 653 C CA . ASN A 1 83 ? 13.179 -2.249 -6.175 1.00 95.00 83 ASN A CA 1
ATOM 654 C C . ASN A 1 83 ? 12.162 -2.585 -7.293 1.00 95.00 83 ASN A C 1
ATOM 656 O O . ASN A 1 83 ? 10.997 -2.888 -7.013 1.00 95.00 83 ASN A O 1
ATOM 660 N N . PRO A 1 84 ? 12.576 -2.539 -8.576 1.00 93.94 84 PRO A N 1
ATOM 661 C CA . PRO A 1 84 ? 11.676 -2.748 -9.711 1.00 93.94 84 PRO A CA 1
ATOM 662 C C . PRO A 1 84 ? 11.134 -4.183 -9.813 1.00 93.94 84 PRO A C 1
ATOM 664 O O . PRO A 1 84 ? 10.058 -4.398 -10.366 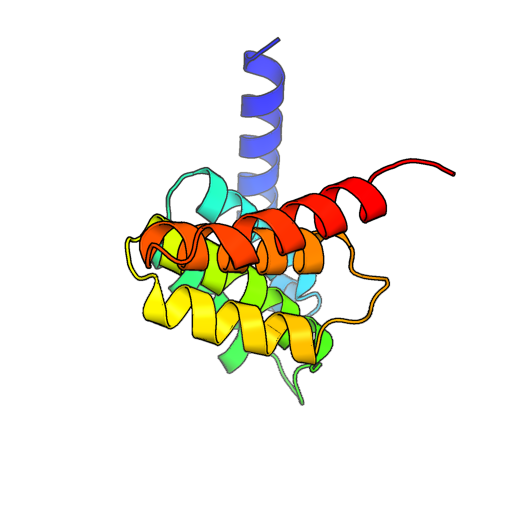1.00 93.94 84 PRO A O 1
ATOM 667 N N . GLU A 1 85 ? 11.856 -5.177 -9.296 1.00 94.88 85 GLU A N 1
ATOM 668 C CA . GLU A 1 85 ? 11.433 -6.583 -9.328 1.00 94.88 85 GLU A CA 1
ATOM 669 C C . GLU A 1 85 ? 10.228 -6.820 -8.415 1.00 94.88 85 GLU A C 1
ATOM 671 O O . GLU A 1 85 ? 9.223 -7.394 -8.842 1.00 94.88 85 GLU A O 1
ATOM 676 N N . GLU A 1 86 ? 10.297 -6.315 -7.183 1.00 96.56 86 GLU A N 1
ATOM 677 C CA . GLU A 1 86 ? 9.179 -6.393 -6.245 1.00 96.56 86 GLU A CA 1
ATOM 678 C C . GLU A 1 86 ? 8.015 -5.501 -6.687 1.00 96.56 86 GLU A C 1
ATOM 680 O O . GLU A 1 86 ? 6.856 -5.915 -6.609 1.00 96.56 86 GLU A O 1
ATOM 685 N N . ALA A 1 87 ? 8.314 -4.317 -7.233 1.00 97.62 87 ALA A N 1
ATOM 686 C CA . ALA A 1 87 ? 7.304 -3.428 -7.795 1.00 97.62 87 ALA A CA 1
ATOM 687 C C . ALA A 1 87 ? 6.482 -4.112 -8.896 1.00 97.62 87 ALA A C 1
AT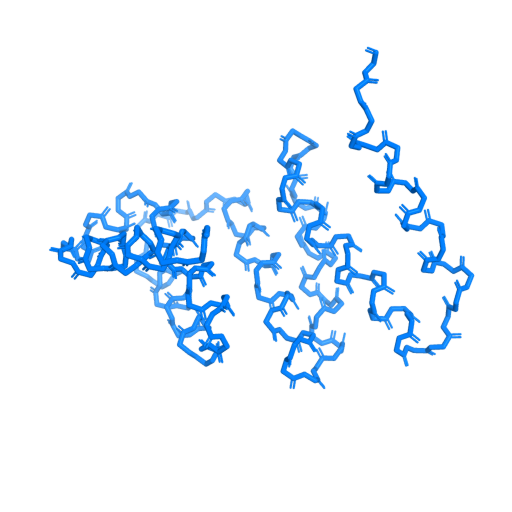OM 689 O O . ALA A 1 87 ? 5.255 -4.043 -8.888 1.00 97.62 87 ALA A O 1
ATOM 690 N N . GLU A 1 88 ? 7.135 -4.832 -9.812 1.00 96.88 88 GLU A N 1
ATOM 691 C CA . GLU A 1 88 ? 6.438 -5.567 -10.867 1.00 96.88 88 GLU A CA 1
ATOM 692 C C . GLU A 1 88 ? 5.579 -6.699 -10.318 1.00 96.88 88 GLU A C 1
ATOM 694 O O . GLU A 1 88 ? 4.433 -6.863 -10.745 1.00 96.88 88 GLU A O 1
ATOM 699 N N . ARG A 1 89 ? 6.122 -7.490 -9.386 1.00 97.75 89 ARG A N 1
ATOM 700 C CA . ARG A 1 89 ? 5.396 -8.610 -8.783 1.00 97.75 89 ARG A CA 1
ATOM 701 C C . ARG A 1 89 ? 4.105 -8.121 -8.130 1.00 97.75 89 ARG A C 1
ATOM 703 O O . ARG A 1 89 ? 3.041 -8.681 -8.379 1.00 97.75 89 ARG A O 1
ATOM 710 N N . LEU A 1 90 ? 4.199 -7.063 -7.328 1.00 98.31 90 LEU A N 1
ATOM 711 C CA . LEU A 1 90 ? 3.067 -6.472 -6.621 1.00 98.31 90 LEU A CA 1
ATOM 712 C C . LEU A 1 90 ? 2.068 -5.807 -7.572 1.00 98.31 90 LEU A C 1
ATOM 714 O O . LEU A 1 90 ? 0.865 -5.989 -7.404 1.00 98.31 90 LEU A O 1
ATOM 718 N N . ALA A 1 91 ? 2.546 -5.089 -8.594 1.00 97.69 91 ALA A N 1
ATOM 719 C CA . ALA A 1 91 ? 1.683 -4.467 -9.595 1.00 97.69 91 ALA A CA 1
ATOM 720 C C . ALA A 1 91 ? 0.854 -5.509 -10.360 1.00 97.69 91 ALA A C 1
ATOM 722 O O . ALA A 1 91 ? -0.344 -5.313 -10.550 1.00 97.69 91 ALA A O 1
ATOM 723 N N . LYS A 1 92 ? 1.460 -6.638 -10.751 1.00 97.00 92 LYS A N 1
ATOM 724 C CA . LYS A 1 92 ? 0.747 -7.736 -11.426 1.00 97.00 92 LYS A CA 1
ATOM 725 C C . LYS A 1 92 ? -0.313 -8.364 -10.525 1.00 97.00 92 LYS A C 1
ATOM 727 O O . LYS A 1 92 ? -1.464 -8.444 -10.934 1.00 97.00 92 LYS A O 1
ATOM 732 N N . LEU A 1 93 ? 0.047 -8.699 -9.283 1.00 97.19 93 LEU A N 1
ATOM 733 C CA . LEU A 1 93 ? -0.911 -9.227 -8.303 1.00 97.19 93 LEU A CA 1
ATOM 734 C C . LEU A 1 93 ? -2.085 -8.268 -8.074 1.00 97.19 93 LEU A C 1
ATOM 736 O O . LEU A 1 93 ? -3.233 -8.697 -8.017 1.00 97.19 93 LEU A O 1
ATOM 740 N N . ALA A 1 94 ? -1.815 -6.963 -7.989 1.00 97.12 94 ALA A N 1
ATOM 741 C CA . ALA A 1 94 ? -2.867 -5.964 -7.873 1.00 97.12 94 ALA A CA 1
ATOM 742 C C . ALA A 1 94 ? -3.774 -5.942 -9.114 1.00 97.12 94 ALA A C 1
ATOM 744 O O . ALA A 1 94 ? -4.994 -5.934 -8.986 1.00 97.12 94 ALA A O 1
ATOM 745 N N . LEU A 1 95 ? -3.208 -5.942 -10.323 1.00 96.00 95 LEU A N 1
ATOM 746 C CA . LEU A 1 95 ? -3.981 -5.865 -11.569 1.00 96.00 95 LEU A CA 1
ATOM 747 C C . LEU A 1 95 ? -4.844 -7.102 -11.837 1.00 96.00 95 LEU A C 1
ATOM 749 O O . LEU A 1 95 ? -5.905 -6.942 -12.452 1.00 96.00 95 LEU A O 1
ATOM 753 N N . ASP A 1 96 ? -4.403 -8.275 -11.377 1.00 95.62 96 ASP A N 1
ATOM 754 C CA . ASP A 1 96 ? -5.127 -9.544 -11.492 1.00 95.62 96 ASP A CA 1
ATOM 755 C C . ASP A 1 96 ? -6.380 -9.575 -10.600 1.00 95.62 96 ASP A C 1
ATOM 757 O O . ASP A 1 96 ? -7.401 -10.145 -10.986 1.00 95.62 96 ASP A O 1
ATOM 761 N N . GLU A 1 97 ? -6.327 -8.933 -9.429 1.00 94.62 97 GLU A N 1
ATOM 762 C CA . GLU A 1 97 ? -7.418 -8.955 -8.447 1.00 94.62 97 GLU A CA 1
ATOM 763 C C . GLU A 1 97 ? -8.294 -7.693 -8.458 1.00 94.62 97 GLU A C 1
A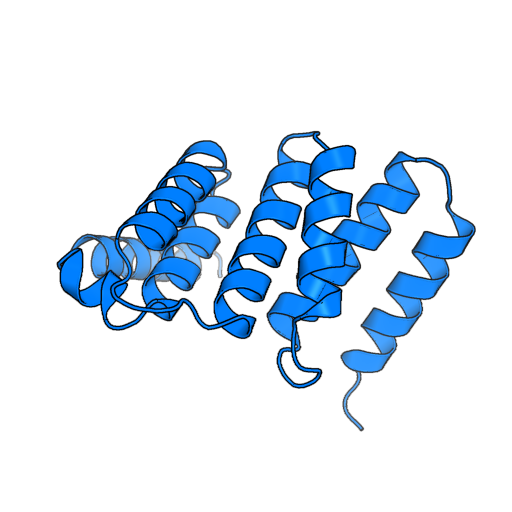TOM 765 O O . GLU A 1 97 ? -9.468 -7.769 -8.098 1.00 94.62 97 GLU A O 1
ATOM 770 N N . LEU A 1 98 ? -7.775 -6.534 -8.886 1.00 93.62 98 LEU A N 1
ATOM 771 C CA . LEU A 1 98 ? -8.514 -5.268 -8.862 1.00 93.62 98 LEU A CA 1
ATOM 772 C C . LEU A 1 98 ? -9.687 -5.256 -9.865 1.00 93.62 98 LEU A C 1
A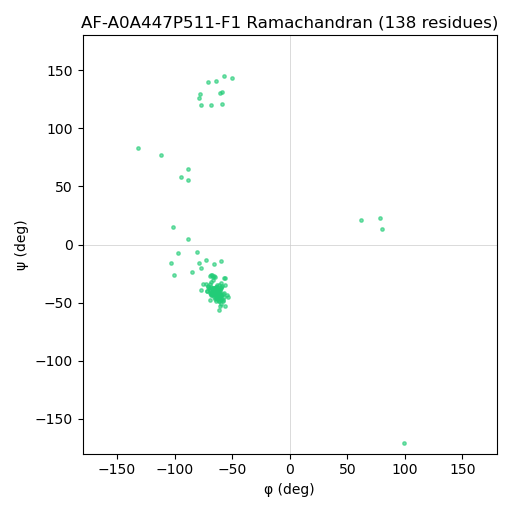TOM 774 O O . LEU A 1 98 ? -9.450 -5.263 -11.082 1.00 93.62 98 LEU A O 1
ATOM 778 N N . PRO A 1 99 ? -10.941 -5.077 -9.395 1.00 92.38 99 PRO A N 1
ATOM 779 C CA . PRO A 1 99 ? -12.085 -4.766 -10.244 1.00 92.38 99 PRO A CA 1
ATOM 780 C C . PRO A 1 99 ? -11.820 -3.594 -11.195 1.00 92.38 99 PRO A C 1
ATOM 782 O O . PRO A 1 99 ? -11.222 -2.589 -10.810 1.00 92.38 99 PRO A O 1
ATOM 785 N N . LEU A 1 100 ? -12.358 -3.670 -12.417 1.00 83.69 100 LEU A N 1
ATOM 786 C CA . LEU A 1 100 ? -12.205 -2.619 -13.436 1.00 83.69 100 LEU A CA 1
ATOM 787 C C . LEU A 1 100 ? -12.688 -1.236 -12.970 1.00 83.69 100 LEU A C 1
ATOM 789 O O . LEU A 1 100 ? -12.157 -0.227 -13.416 1.00 83.69 100 LEU A O 1
ATOM 793 N N . ALA A 1 101 ? -13.661 -1.188 -12.055 1.00 85.38 101 ALA A N 1
ATOM 794 C CA . ALA A 1 101 ? -14.190 0.057 -11.500 1.00 85.38 101 ALA A CA 1
ATOM 795 C C . ALA A 1 101 ? -13.232 0.768 -10.520 1.00 85.38 101 ALA A C 1
ATOM 797 O O . ALA A 1 101 ? -13.459 1.933 -10.195 1.00 85.38 101 ALA A O 1
ATOM 798 N N . TRP A 1 102 ? -12.159 0.117 -10.049 1.00 86.31 102 TRP A N 1
ATOM 799 C CA . TRP A 1 102 ? -11.171 0.738 -9.158 1.00 86.31 102 TRP A CA 1
ATOM 800 C C . TRP A 1 102 ? -10.061 1.444 -9.922 1.00 86.31 102 TRP A C 1
ATOM 802 O O . TRP A 1 102 ? -8.885 1.085 -9.856 1.00 86.31 102 TRP A O 1
ATOM 812 N N . PHE A 1 103 ? -10.468 2.491 -10.639 1.00 85.44 103 PHE A N 1
ATOM 813 C CA . PHE A 1 103 ? -9.613 3.236 -11.554 1.00 85.44 103 PHE A CA 1
ATOM 814 C C . PHE A 1 103 ? -8.326 3.734 -10.899 1.00 85.44 103 PHE A C 1
ATOM 816 O O . PHE A 1 103 ? -7.265 3.533 -11.471 1.00 85.44 103 PHE A O 1
ATOM 823 N N . TYR A 1 104 ? -8.380 4.313 -9.695 1.00 85.56 104 TYR A N 1
ATOM 824 C CA . TYR A 1 104 ? -7.184 4.874 -9.056 1.00 85.56 104 TYR A CA 1
ATOM 825 C C . TYR A 1 104 ? -6.108 3.809 -8.790 1.00 85.56 104 TYR A C 1
ATOM 827 O O . TYR A 1 104 ? -4.996 3.911 -9.303 1.00 85.56 104 TYR A O 1
ATOM 835 N N . SER A 1 105 ? -6.450 2.746 -8.060 1.00 89.12 105 SER A N 1
ATOM 836 C CA . SER A 1 105 ? -5.508 1.671 -7.723 1.00 89.12 105 SER A CA 1
ATOM 837 C C . SER A 1 105 ? -5.009 0.936 -8.974 1.00 89.12 105 SER A C 1
ATOM 839 O O . SER A 1 105 ? -3.831 0.585 -9.054 1.00 89.12 105 SER A O 1
ATOM 841 N N . ARG A 1 106 ? -5.862 0.776 -10.000 1.00 94.12 106 ARG A N 1
ATOM 842 C CA . ARG A 1 106 ? -5.448 0.212 -11.294 1.00 94.12 106 ARG A CA 1
ATOM 843 C C . ARG A 1 106 ? -4.504 1.134 -12.060 1.00 94.12 106 ARG A C 1
ATOM 845 O O . ARG A 1 106 ? -3.535 0.635 -12.621 1.00 94.12 106 ARG A O 1
ATOM 852 N N . ILE A 1 107 ? -4.752 2.444 -12.080 1.00 93.00 107 ILE A N 1
ATOM 853 C CA . ILE A 1 107 ? -3.870 3.432 -12.720 1.00 93.00 107 ILE A CA 1
ATOM 854 C C . ILE A 1 107 ? -2.490 3.384 -12.071 1.00 93.00 107 ILE A C 1
ATOM 856 O O . ILE A 1 107 ? -1.502 3.285 -12.789 1.00 93.00 107 ILE A O 1
ATOM 860 N N . VAL A 1 108 ? -2.414 3.372 -10.736 1.00 94.06 108 VAL A N 1
ATOM 861 C CA . VAL A 1 108 ? -1.129 3.273 -10.028 1.00 94.06 108 VAL A CA 1
ATOM 862 C C . VAL A 1 108 ? -0.416 1.970 -10.388 1.00 94.06 108 VAL A C 1
ATOM 864 O O . VAL A 1 108 ? 0.720 2.013 -10.849 1.00 94.06 108 VAL A O 1
ATOM 867 N N . ALA A 1 109 ? -1.077 0.816 -10.260 1.00 95.31 109 ALA A N 1
ATOM 868 C CA . ALA A 1 109 ? -0.449 -0.465 -10.587 1.00 95.31 109 ALA A CA 1
ATOM 869 C C . ALA A 1 109 ? 0.011 -0.534 -12.059 1.00 95.31 109 ALA A C 1
ATOM 871 O O . ALA A 1 109 ? 1.089 -1.048 -12.353 1.00 95.31 109 ALA A O 1
ATOM 872 N N . THR A 1 110 ? -0.762 0.043 -12.982 1.00 94.38 110 THR A N 1
ATOM 873 C CA . THR A 1 110 ? -0.411 0.127 -14.409 1.00 94.38 110 THR A CA 1
ATOM 874 C C . THR A 1 110 ? 0.779 1.060 -14.649 1.00 94.38 110 THR A C 1
ATOM 876 O O . THR A 1 110 ? 1.687 0.698 -15.397 1.00 94.38 110 THR A O 1
ATOM 879 N N . SER A 1 111 ? 0.815 2.224 -13.988 1.00 94.75 111 SER A N 1
ATOM 880 C CA . SER A 1 111 ? 1.932 3.179 -14.054 1.00 94.75 111 SER A CA 1
ATOM 881 C C . SER A 1 111 ? 3.221 2.536 -13.566 1.00 94.75 111 SER A C 1
ATOM 883 O O . SER A 1 111 ? 4.207 2.507 -14.297 1.00 94.75 111 SER A O 1
ATOM 885 N N . VAL A 1 112 ? 3.184 1.920 -12.381 1.00 95.81 112 VAL A N 1
ATOM 886 C CA . VAL A 1 112 ? 4.328 1.208 -11.804 1.00 95.81 112 VAL A CA 1
ATOM 887 C C . VAL A 1 112 ? 4.803 0.101 -12.739 1.00 95.81 112 VAL A C 1
ATOM 889 O O . VAL A 1 112 ? 6.002 -0.047 -12.964 1.00 95.81 112 VAL A O 1
ATOM 892 N N . HIS A 1 113 ? 3.883 -0.662 -13.336 1.00 93.56 113 HIS A N 1
ATOM 893 C CA . HIS A 1 113 ? 4.260 -1.691 -14.298 1.00 93.56 113 HIS A CA 1
ATOM 894 C C . HIS A 1 113 ? 4.965 -1.097 -15.533 1.00 93.56 113 HIS A C 1
ATOM 896 O O . HIS A 1 113 ? 5.999 -1.614 -15.958 1.00 93.56 113 HIS A O 1
ATOM 902 N N . GLY A 1 114 ? 4.460 0.019 -16.067 1.00 90.06 114 GLY A N 1
ATOM 903 C CA . GLY A 1 114 ? 5.087 0.759 -17.165 1.00 90.06 114 GLY A CA 1
ATOM 904 C C . GLY A 1 114 ? 6.470 1.323 -16.819 1.00 90.06 114 GLY A C 1
ATOM 905 O O . GLY A 1 114 ? 7.380 1.240 -17.649 1.00 90.06 114 GLY A O 1
ATOM 906 N N . GLU A 1 115 ? 6.649 1.844 -15.602 1.00 90.81 115 GLU A N 1
ATOM 907 C CA . GLU A 1 115 ? 7.931 2.327 -15.070 1.00 90.81 115 GLU A CA 1
ATOM 908 C C . GLU A 1 115 ? 8.946 1.190 -14.936 1.00 90.81 115 GLU A C 1
ATOM 910 O O . GLU A 1 115 ? 10.087 1.330 -15.372 1.00 90.81 115 GLU A O 1
ATOM 915 N N . VAL A 1 116 ? 8.531 0.024 -14.430 1.00 92.12 116 VAL A N 1
ATOM 916 C CA . VAL A 1 116 ? 9.417 -1.145 -14.365 1.00 92.12 116 VAL A CA 1
ATOM 917 C C . VAL A 1 116 ? 9.863 -1.580 -15.760 1.00 92.12 116 VAL A C 1
ATOM 919 O O . VAL A 1 116 ? 11.050 -1.840 -15.966 1.00 92.12 116 VAL A O 1
ATOM 922 N N . LEU A 1 117 ? 8.950 -1.643 -16.734 1.00 85.69 117 LEU A N 1
ATOM 923 C CA . LEU A 1 117 ? 9.300 -1.987 -18.116 1.00 85.69 117 LEU A CA 1
ATOM 924 C C . LEU A 1 117 ? 10.298 -0.987 -18.710 1.00 85.69 117 LEU A C 1
ATOM 926 O O . LEU A 1 117 ? 11.248 -1.389 -19.384 1.00 85.69 117 LEU A O 1
ATOM 930 N N . HIS A 1 118 ? 10.137 0.302 -18.401 1.00 83.88 118 HIS A N 1
ATOM 931 C CA . HIS A 1 118 ? 11.105 1.328 -18.773 1.00 83.88 118 HIS A CA 1
ATOM 932 C C . HIS A 1 118 ? 12.478 1.073 -18.127 1.00 83.88 118 HIS A C 1
ATOM 934 O O . HIS A 1 118 ? 13.484 1.050 -18.835 1.00 83.88 118 HIS A O 1
ATOM 940 N N . CYS A 1 119 ? 12.531 0.802 -16.816 1.00 81.94 119 CYS A N 1
ATOM 941 C CA . CYS A 1 119 ? 13.769 0.469 -16.102 1.00 81.94 119 CYS A CA 1
ATOM 942 C C . CYS A 1 119 ? 14.466 -0.782 -16.661 1.00 81.94 119 CYS A C 1
ATOM 944 O O . CYS A 1 119 ? 15.693 -0.855 -16.660 1.00 81.94 119 CYS A O 1
ATOM 946 N N . LYS A 1 120 ? 13.698 -1.758 -17.157 1.00 79.38 120 LYS A N 1
ATOM 947 C CA . LYS A 1 120 ? 14.211 -2.997 -17.764 1.00 79.38 120 LYS A CA 1
ATOM 948 C C . LYS A 1 120 ? 14.662 -2.834 -19.219 1.00 79.38 120 LYS A C 1
ATOM 950 O O . LYS A 1 120 ? 15.237 -3.765 -19.776 1.00 79.38 120 LYS A O 1
ATOM 955 N N . GLY A 1 121 ? 14.439 -1.667 -19.827 1.00 68.06 121 GLY A N 1
ATOM 956 C CA . GLY A 1 121 ? 14.783 -1.396 -21.224 1.00 68.06 121 GLY A CA 1
ATOM 957 C C . GLY A 1 121 ? 13.774 -1.941 -22.241 1.00 68.06 121 GLY A C 1
ATOM 958 O O . GLY A 1 121 ? 14.070 -1.950 -23.434 1.00 68.06 121 GLY A O 1
ATOM 959 N N . ASP A 1 122 ? 12.578 -2.353 -21.807 1.00 62.91 122 ASP A N 1
ATOM 960 C CA . ASP A 1 122 ? 11.526 -2.926 -22.660 1.00 62.91 122 ASP A CA 1
ATOM 961 C C . ASP A 1 122 ? 10.530 -1.836 -23.116 1.00 62.91 122 ASP A C 1
ATOM 963 O O . ASP A 1 122 ? 9.325 -1.838 -22.837 1.00 62.91 122 ASP A O 1
ATOM 967 N N . LEU A 1 123 ? 11.084 -0.816 -23.785 1.00 55.66 123 LEU A N 1
ATOM 968 C CA . LEU A 1 123 ? 10.421 0.458 -24.101 1.00 55.66 123 LEU A CA 1
ATOM 969 C C . LEU A 1 123 ? 9.115 0.291 -24.907 1.00 55.66 123 LEU A C 1
ATOM 971 O O . LEU A 1 123 ? 8.202 1.11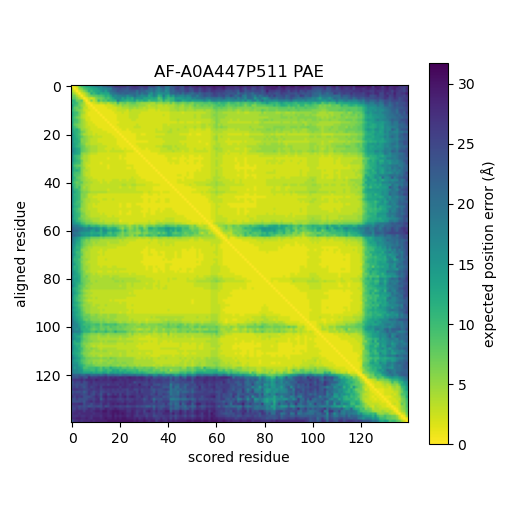0 -24.797 1.00 55.66 123 LEU A O 1
ATOM 975 N N . SER A 1 124 ? 9.012 -0.766 -25.717 1.00 58.00 124 SER A N 1
ATOM 976 C CA . SER A 1 124 ? 7.864 -1.021 -26.596 1.00 58.00 124 SER A CA 1
ATOM 977 C C . SER A 1 124 ? 6.603 -1.437 -25.832 1.00 58.00 124 SER A C 1
ATOM 979 O O . SER A 1 124 ? 5.508 -1.014 -26.204 1.00 58.00 124 SER A O 1
ATOM 981 N N . GLN A 1 125 ? 6.732 -2.217 -24.751 1.00 60.72 125 GLN A N 1
ATOM 982 C CA . GLN A 1 125 ? 5.582 -2.587 -23.917 1.00 60.72 125 GLN A CA 1
ATOM 983 C C . GLN A 1 125 ? 5.149 -1.437 -23.000 1.00 60.72 125 GLN A C 1
ATOM 985 O O . GLN A 1 125 ? 3.949 -1.192 -22.870 1.00 60.72 125 GLN A O 1
ATOM 990 N N . SER A 1 126 ? 6.106 -0.685 -22.442 1.00 56.22 126 SER A N 1
ATOM 991 C CA . SER A 1 126 ? 5.836 0.500 -21.609 1.00 56.22 126 SER A CA 1
ATOM 992 C C . SER A 1 126 ? 4.947 1.521 -22.340 1.00 56.22 126 SER A C 1
ATOM 994 O O . SER A 1 126 ? 3.938 1.976 -21.797 1.00 56.22 126 SER A O 1
ATOM 996 N N . LEU A 1 127 ? 5.233 1.778 -23.625 1.00 64.06 127 LEU A N 1
ATOM 997 C CA . LEU A 1 127 ? 4.436 2.676 -24.467 1.00 64.06 127 LEU A CA 1
ATOM 998 C C . LEU A 1 127 ? 2.987 2.186 -24.648 1.00 64.06 127 LEU A C 1
ATOM 1000 O O . LEU A 1 127 ? 2.054 2.985 -24.603 1.00 64.06 127 LEU A O 1
ATOM 1004 N N . SER A 1 128 ? 2.785 0.876 -24.823 1.00 71.25 128 SER A N 1
ATOM 1005 C CA . SER A 1 128 ? 1.445 0.303 -25.014 1.00 71.25 128 SER A CA 1
ATOM 1006 C C . SER A 1 128 ? 0.570 0.401 -23.755 1.00 71.25 128 SER A C 1
ATOM 1008 O O . SER A 1 128 ? -0.619 0.704 -23.852 1.00 71.25 128 SER A O 1
ATOM 1010 N N . LEU A 1 129 ? 1.167 0.224 -22.570 1.00 69.62 129 LEU A N 1
ATOM 1011 C CA . LEU A 1 129 ? 0.493 0.341 -21.271 1.00 69.62 129 LEU A CA 1
ATOM 1012 C C . LEU A 1 129 ? 0.148 1.796 -20.926 1.00 69.62 129 LEU A C 1
ATOM 1014 O O . LEU A 1 129 ? -0.952 2.077 -20.445 1.00 69.62 129 LEU A O 1
ATOM 1018 N N . MET A 1 130 ? 1.045 2.742 -21.225 1.00 69.00 130 MET A N 1
ATOM 1019 C CA . MET A 1 130 ? 0.766 4.173 -21.061 1.00 69.00 130 MET A CA 1
ATOM 1020 C C . MET A 1 130 ? -0.395 4.636 -21.952 1.00 69.00 130 MET A C 1
ATOM 1022 O O . MET A 1 130 ? -1.306 5.302 -21.466 1.00 69.00 130 MET A O 1
ATOM 1026 N N . GLN A 1 131 ? -0.432 4.206 -23.217 1.00 69.19 131 GLN A N 1
ATOM 1027 C CA . GLN A 1 131 ? -1.526 4.541 -24.140 1.00 69.19 131 GLN A CA 1
ATOM 1028 C C . GLN A 1 131 ? -2.883 3.987 -23.684 1.00 69.19 131 GLN A C 1
ATOM 1030 O O . GLN A 1 131 ? -3.908 4.650 -23.841 1.00 69.19 131 GLN A O 1
ATOM 1035 N N . GLN A 1 132 ? -2.907 2.793 -23.087 1.00 72.69 132 GLN A N 1
ATOM 1036 C CA . GLN A 1 132 ? -4.124 2.253 -22.475 1.00 72.69 132 GLN A CA 1
ATOM 1037 C C . GLN A 1 132 ? -4.566 3.079 -21.258 1.00 72.69 132 GLN A C 1
ATOM 1039 O O . GLN A 1 132 ? -5.760 3.298 -21.066 1.00 72.69 132 GLN A O 1
ATOM 1044 N N . THR A 1 133 ? -3.616 3.578 -20.464 1.00 65.88 133 THR A N 1
ATOM 1045 C CA . THR A 1 133 ? -3.890 4.397 -19.271 1.00 65.88 133 THR A CA 1
ATOM 1046 C C . THR A 1 133 ? -4.488 5.756 -19.638 1.00 65.88 133 THR A C 1
ATOM 1048 O O . THR A 1 133 ? -5.469 6.178 -19.029 1.00 65.88 133 THR A O 1
ATOM 1051 N N . GLU A 1 134 ? -3.971 6.406 -20.684 1.00 64.88 134 GLU A N 1
ATOM 1052 C CA . GLU A 1 134 ? -4.526 7.661 -21.209 1.00 64.88 134 GLU A CA 1
ATOM 1053 C C . GLU A 1 134 ? -5.954 7.490 -21.749 1.00 64.88 134 GLU A C 1
ATOM 1055 O O . GLU A 1 134 ? -6.814 8.337 -21.507 1.00 64.88 134 GLU A O 1
ATOM 1060 N N . GLN A 1 135 ? -6.246 6.372 -22.420 1.00 65.38 135 GLN A N 1
ATOM 1061 C CA . GLN A 1 135 ? -7.590 6.089 -22.938 1.00 65.38 135 GLN A CA 1
ATOM 1062 C C . GLN A 1 135 ? -8.619 5.811 -21.835 1.00 65.38 135 GLN A C 1
ATOM 1064 O O . GLN A 1 135 ? -9.801 6.079 -22.031 1.00 65.38 135 GLN A O 1
ATOM 1069 N N . MET A 1 136 ? -8.192 5.316 -20.670 1.00 64.06 136 MET A N 1
ATOM 1070 C CA . MET A 1 136 ? -9.079 5.098 -19.520 1.00 64.06 136 MET A CA 1
ATOM 1071 C C . MET A 1 136 ? -9.426 6.393 -18.761 1.00 64.06 136 MET A C 1
ATOM 1073 O O . MET A 1 136 ? -10.417 6.413 -18.035 1.00 64.06 136 MET A O 1
ATOM 1077 N N . GLY A 1 137 ? -8.633 7.462 -18.910 1.00 52.66 137 GLY A N 1
ATOM 1078 C CA . GLY A 1 137 ? -8.846 8.757 -18.245 1.00 52.66 137 GLY A CA 1
ATOM 1079 C C . GLY A 1 137 ? -9.571 9.813 -19.088 1.00 52.66 137 GLY A C 1
ATOM 1080 O O . GLY A 1 137 ? -9.906 10.879 -18.571 1.00 52.66 137 GLY A O 1
ATOM 1081 N N . ALA A 1 138 ? -9.811 9.548 -20.374 1.00 46.19 138 ALA A N 1
ATOM 1082 C CA . ALA A 1 138 ? -10.498 10.484 -21.257 1.00 46.19 138 ALA A CA 1
ATOM 1083 C C . ALA A 1 138 ? -12.024 10.433 -21.022 1.00 46.19 138 ALA A C 1
ATOM 1085 O O . ALA A 1 138 ? -12.609 9.348 -21.082 1.00 46.19 138 ALA A O 1
ATOM 1086 N N . PRO A 1 139 ? -12.698 11.569 -20.755 1.00 45.78 139 PRO A N 1
ATOM 1087 C CA . PRO A 1 139 ? -14.154 11.593 -20.671 1.00 45.78 139 PRO A CA 1
ATOM 1088 C C . PRO A 1 139 ? -14.762 11.246 -22.039 1.00 45.78 139 PRO A C 1
ATOM 1090 O O . PRO A 1 139 ? -14.236 11.654 -23.076 1.00 45.78 139 PRO A O 1
ATOM 1093 N N . SER A 1 140 ? -15.844 10.461 -22.010 1.00 53.88 140 SER A N 1
ATOM 1094 C CA . SER A 1 140 ? -16.619 10.039 -23.189 1.00 53.88 140 SER A CA 1
ATOM 1095 C C . SER A 1 140 ? -17.435 11.178 -23.789 1.00 53.88 140 SER A C 1
ATOM 1097 O O . SER A 1 140 ? -17.874 12.063 -23.020 1.00 53.88 140 SER A O 1
#

Solvent-accessible surface area (backbone atoms only — not comparable to full-atom values): 7535 Å² total; per-residue (Å²): 129,68,68,64,59,54,53,53,51,52,52,48,52,51,52,61,69,70,48,57,70,67,61,33,55,76,40,56,66,53,48,50,52,53,34,52,58,30,46,78,69,72,36,46,71,57,28,54,51,52,53,53,50,45,68,72,65,42,85,72,85,78,53,61,52,59,52,14,46,51,25,13,52,49,8,49,40,27,45,76,72,71,35,45,70,59,9,38,5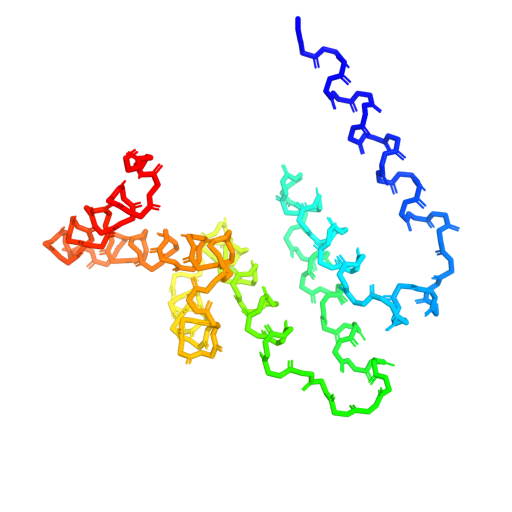4,27,10,50,55,12,59,76,50,44,58,86,86,46,52,67,50,46,50,47,15,50,50,39,38,26,52,34,28,46,76,72,68,43,54,74,59,20,53,56,50,50,55,53,53,55,63,72,71,55,85,132

Radius of gyration: 15.96 Å; Cα contacts (8 Å, |Δi|>4): 141; chains: 1; bounding box: 31×41×44 Å

Secondary structure (DSSP, 8-state):
-HHHHHHHHHHHHHHHHHS-HHHHHHSHHHHHHHHHHHHTTT-HHHHHHHHHHHHHHS-SPPPHHHHHHHHHHHHHHHHHTT-HHHHHHHHHHHHHHS-TT-HHHHHHHHHHHHHHHHHTT-HHHHHHHHHHHHHHHS--

Nearest PDB structures (foldseek):
  8rte-assembly1_A  TM=6.897E-01  e=1.185E-01  Bacillus phage phi105
  4i1a-assembly3_A  TM=7.860E-01  e=3.555E-01  Bacillus subtilis subsp. subtilis str. 168
  8rte-assembly1_B  TM=7.283E-01  e=3.929E-01  Bacillus phage phi105
  4i1a-assembly3_B  TM=6.934E-01  e=5.302E-01  Bacillus subtilis subsp. subtilis str. 168
  3q15-assembly2_B-3  TM=6.798E-01  e=8.310E-01  Bacillus subtilis

Mean predicted aligned error: 8.3 Å

Organism: Salmonella enterica I (NCBI:txid59201)